Protein AF-A0A5B8XS20-F1 (afdb_monomer)

Secondary structure (DSSP, 8-state):
---HHHHHHHHHHTTTT-----B-SS-TT-BTTTHHHH-HHHHHHHHHHHHHHHHHHHHHTTS-HHHHHHHHHHHH-HHHHHHHHHHHHHHHHHHHHTT--EE-TTS-EES--SS-EEPPPP-------

pLDDT: mean 78.47, std 13.72, range [41.69, 92.81]

Foldseek 3Di:
DQDLVNVLVQLVVCVPPHADFDADPVGRVDTPCPVCVVPVVVRVVVNVVSVVLVVLVVVLVVDDLVVNLVSCCVVPNNVVSVVVVVVVVVVQVVCLVVLQFWADPVRDTDNDPPPGGGDDDDPPPPPDD

Solvent-accessible surface area (backbone atoms only — not comparable to full-atom values): 7819 Å² total; per-residue (Å²): 134,89,50,73,68,54,56,51,51,51,55,63,71,33,72,85,79,61,74,78,83,42,52,37,95,91,42,74,87,42,59,78,37,60,66,41,77,84,33,52,68,63,42,53,51,49,54,51,49,53,52,51,49,52,55,52,50,58,50,44,75,72,42,55,76,80,73,22,47,65,63,43,21,74,74,68,35,56,66,59,42,49,52,53,50,50,51,54,50,47,56,51,52,50,31,42,75,71,58,43,29,17,31,41,100,86,69,50,76,42,78,62,92,70,91,48,55,54,62,74,81,87,78,86,71,78,78,84,127

Organism: NCBI:txid2600177

Radius of gyration: 23.22 Å; Cα contacts (8 Å, |Δi|>4): 91; chains: 1; bounding box: 46×26×78 Å

Structure (mmCIF, N/CA/C/O backbone):
data_AF-A0A5B8XS20-F1
#
_entry.id   AF-A0A5B8XS20-F1
#
loop_
_atom_site.group_PDB
_atom_site.id
_atom_site.type_symbol
_atom_site.label_atom_id
_atom_site.label_alt_id
_atom_site.label_comp_id
_atom_site.label_asym_id
_atom_site.label_entity_id
_atom_site.label_seq_id
_atom_site.pdbx_PDB_ins_code
_atom_site.Cartn_x
_atom_site.Cartn_y
_atom_site.Cartn_z
_atom_site.occupancy
_atom_site.B_iso_or_equiv
_atom_site.auth_seq_id
_atom_site.auth_comp_id
_atom_site.auth_asym_id
_atom_site.auth_atom_id
_atom_site.pdbx_PDB_model_num
ATOM 1 N N . MET A 1 1 ? -13.294 -3.609 -10.039 1.00 42.41 1 MET A N 1
ATOM 2 C CA . MET A 1 1 ? -12.158 -3.142 -9.216 1.00 42.41 1 MET A CA 1
ATOM 3 C C . MET A 1 1 ? -11.095 -4.231 -9.245 1.00 42.41 1 MET A C 1
ATOM 5 O O . MET A 1 1 ? -11.404 -5.342 -8.836 1.00 42.41 1 MET A O 1
ATOM 9 N N . ARG A 1 2 ? -9.913 -3.977 -9.823 1.00 56.62 2 ARG A N 1
ATOM 10 C CA . ARG A 1 2 ? -8.805 -4.952 -9.827 1.00 56.62 2 ARG A CA 1
ATOM 11 C C . ARG A 1 2 ? -8.140 -4.918 -8.448 1.00 56.62 2 ARG A C 1
ATOM 13 O O . ARG A 1 2 ? -7.889 -3.836 -7.930 1.00 56.62 2 ARG A O 1
ATOM 20 N N . THR A 1 3 ? -7.943 -6.075 -7.824 1.00 79.75 3 THR A N 1
ATOM 21 C CA . THR A 1 3 ? -7.342 -6.185 -6.486 1.00 79.75 3 THR A CA 1
ATOM 22 C C . THR A 1 3 ? -5.814 -6.147 -6.575 1.00 79.75 3 THR A C 1
ATOM 24 O O . THR A 1 3 ? -5.244 -6.445 -7.623 1.00 79.75 3 THR A O 1
ATOM 27 N N . LEU A 1 4 ? -5.128 -5.821 -5.476 1.00 80.12 4 LEU A N 1
ATOM 28 C CA . LEU A 1 4 ? -3.660 -5.858 -5.410 1.00 80.12 4 LEU A CA 1
ATOM 29 C C . LEU A 1 4 ? -3.094 -7.247 -5.761 1.00 80.12 4 LEU A C 1
ATOM 31 O O . LEU A 1 4 ? -2.094 -7.352 -6.462 1.00 80.12 4 LEU A O 1
ATOM 35 N N . ALA A 1 5 ? -3.790 -8.309 -5.344 1.00 80.31 5 ALA A N 1
ATOM 36 C CA . ALA A 1 5 ? -3.453 -9.687 -5.696 1.00 80.31 5 ALA A CA 1
ATOM 37 C C . ALA A 1 5 ? -3.518 -9.943 -7.212 1.00 80.31 5 ALA A C 1
ATOM 39 O O . ALA A 1 5 ? -2.663 -10.641 -7.745 1.00 80.31 5 ALA A O 1
ATOM 40 N N . TYR A 1 6 ? -4.489 -9.343 -7.915 1.00 82.25 6 TYR A N 1
ATOM 41 C CA . TYR A 1 6 ? -4.557 -9.430 -9.374 1.00 82.25 6 TYR A CA 1
ATOM 42 C C . TYR A 1 6 ? -3.332 -8.768 -10.016 1.00 82.25 6 TYR A C 1
ATOM 44 O O . TYR A 1 6 ? -2.681 -9.385 -10.848 1.00 82.25 6 TYR A O 1
ATOM 52 N N . ILE A 1 7 ? -2.966 -7.554 -9.591 1.00 79.62 7 ILE A N 1
ATOM 53 C CA . ILE A 1 7 ? -1.792 -6.849 -10.139 1.00 79.62 7 ILE A CA 1
ATOM 54 C C . ILE A 1 7 ? -0.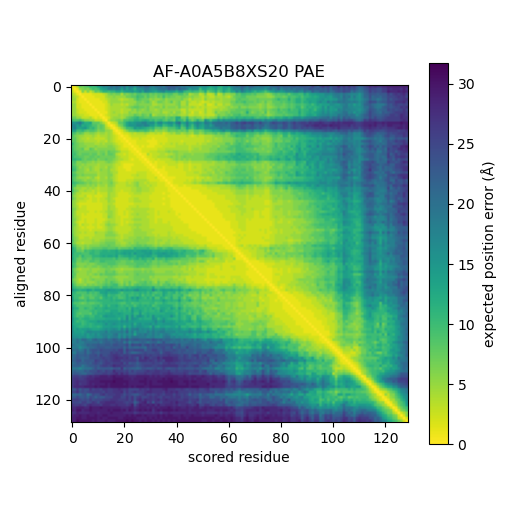517 -7.667 -9.914 1.00 79.62 7 ILE A C 1
ATOM 56 O O . ILE A 1 7 ? 0.253 -7.850 -10.851 1.00 79.62 7 ILE A O 1
ATOM 60 N N . LYS A 1 8 ? -0.334 -8.212 -8.706 1.00 83.44 8 LYS A N 1
ATOM 61 C CA . LYS A 1 8 ? 0.786 -9.106 -8.398 1.00 83.44 8 LYS A CA 1
ATOM 62 C C . LYS A 1 8 ? 0.815 -10.322 -9.329 1.00 83.44 8 LYS A C 1
ATOM 64 O O . LYS A 1 8 ? 1.843 -10.587 -9.935 1.00 83.44 8 LYS A O 1
ATOM 69 N N . SER A 1 9 ? -0.319 -11.000 -9.510 1.00 83.19 9 SER A N 1
ATOM 70 C CA . SER A 1 9 ? -0.385 -12.166 -10.399 1.00 83.19 9 SER A CA 1
ATOM 71 C C . SER A 1 9 ? -0.081 -11.824 -11.859 1.00 83.19 9 SER A C 1
ATOM 73 O O . SER A 1 9 ? 0.509 -12.631 -12.564 1.00 83.19 9 SER A O 1
ATOM 75 N N . GLU A 1 10 ? -0.442 -10.627 -12.327 1.00 83.56 10 GLU A N 1
ATOM 76 C CA . GLU A 1 10 ? -0.108 -10.204 -13.689 1.00 83.56 10 GLU A CA 1
ATOM 77 C C . GLU A 1 10 ? 1.386 -9.888 -13.829 1.00 83.56 10 GLU A C 1
ATOM 79 O O . GLU A 1 10 ? 1.956 -10.181 -14.872 1.00 83.56 10 GLU A O 1
ATOM 84 N N . ILE A 1 11 ? 2.037 -9.355 -12.788 1.00 83.50 11 ILE A N 1
ATOM 85 C CA . ILE A 1 11 ? 3.499 -9.184 -12.759 1.00 83.50 11 ILE A CA 1
ATOM 86 C C . ILE A 1 11 ? 4.195 -10.551 -12.814 1.00 83.50 11 ILE A C 1
ATOM 88 O O . ILE A 1 11 ? 5.060 -10.753 -13.661 1.00 83.50 11 ILE A O 1
ATOM 92 N 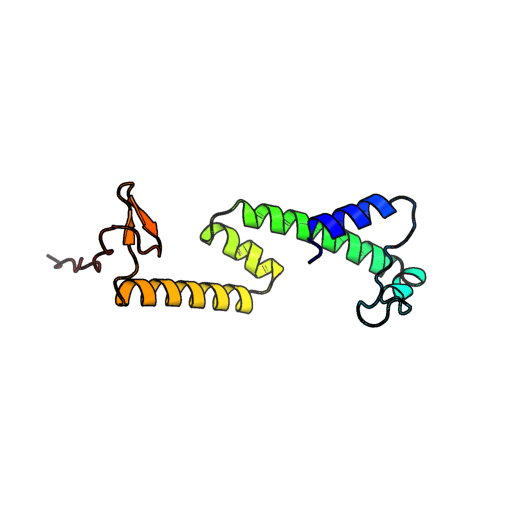N . GLU A 1 12 ? 3.774 -11.506 -11.980 1.00 82.44 12 GLU A N 1
ATOM 93 C CA . GLU A 1 12 ? 4.315 -12.877 -11.959 1.00 82.44 12 GLU A CA 1
ATOM 94 C C . GLU A 1 12 ? 4.091 -13.604 -13.300 1.00 82.44 12 GLU A C 1
ATOM 96 O O . GLU A 1 12 ? 4.943 -14.343 -13.776 1.00 82.44 12 GLU A O 1
ATOM 101 N N . ARG A 1 13 ? 2.966 -13.366 -13.985 1.00 77.81 13 ARG A N 1
ATOM 102 C CA . ARG A 1 13 ? 2.701 -13.957 -15.311 1.00 77.81 13 ARG A CA 1
ATOM 103 C C . ARG A 1 13 ? 3.596 -13.412 -16.421 1.00 77.81 13 ARG A C 1
ATOM 105 O O . ARG A 1 13 ? 3.765 -14.077 -17.441 1.00 77.81 13 ARG A O 1
ATOM 112 N N . VAL A 1 14 ? 4.131 -12.210 -16.242 1.00 74.56 14 VAL A N 1
ATOM 113 C CA . VAL A 1 14 ? 4.970 -11.506 -17.218 1.00 74.56 14 VAL A CA 1
ATOM 114 C C . VAL A 1 14 ? 6.460 -11.885 -17.062 1.00 74.56 14 VAL A C 1
ATOM 116 O O . VAL A 1 14 ? 7.307 -11.393 -17.805 1.00 74.56 14 VAL A O 1
ATOM 119 N N . GLU A 1 15 ? 6.785 -12.856 -16.190 1.00 57.94 15 GLU A N 1
ATOM 120 C CA . GLU A 1 15 ? 8.133 -13.393 -15.888 1.00 57.94 15 GLU A CA 1
ATOM 121 C C . GLU A 1 15 ? 8.994 -13.842 -17.095 1.00 57.9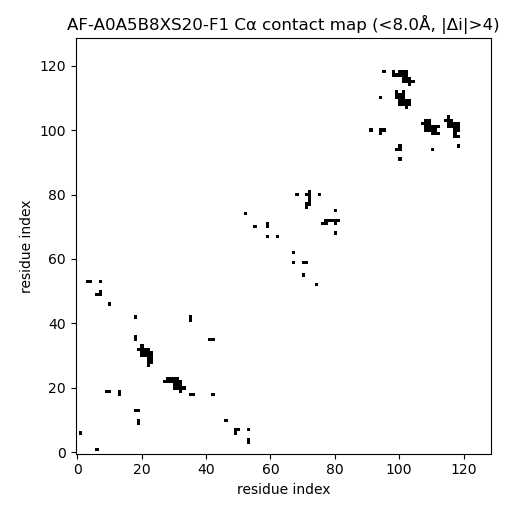4 15 GLU A C 1
ATOM 123 O 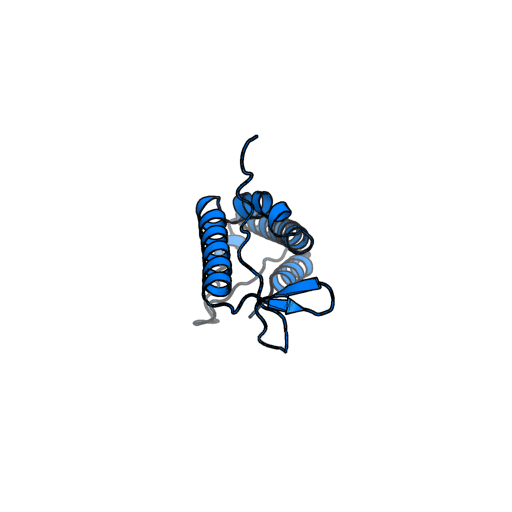O . GLU A 1 15 ? 10.177 -14.127 -16.930 1.00 57.94 15 GLU A O 1
ATOM 128 N N . ASN A 1 16 ? 8.473 -13.826 -18.326 1.00 59.69 16 ASN A N 1
ATOM 129 C CA . ASN A 1 16 ? 9.222 -14.119 -19.555 1.00 59.69 16 ASN A CA 1
ATOM 130 C C . ASN A 1 16 ? 9.958 -12.907 -20.170 1.00 59.69 16 ASN A C 1
ATOM 132 O O . ASN A 1 16 ? 10.346 -12.949 -21.336 1.00 59.69 16 ASN A O 1
ATOM 136 N N . GLY A 1 17 ? 10.164 -11.827 -19.410 1.00 61.41 17 GLY A N 1
ATOM 137 C CA . GLY A 1 17 ? 10.907 -10.645 -19.872 1.00 61.41 17 GLY A CA 1
ATOM 138 C C . GLY A 1 17 ? 10.067 -9.625 -20.646 1.00 61.41 17 GLY A C 1
ATOM 139 O O . GLY A 1 17 ? 10.604 -8.633 -21.138 1.00 61.41 17 GLY A O 1
ATOM 140 N N . GLU A 1 18 ? 8.754 -9.826 -20.712 1.00 74.56 18 GLU A N 1
ATOM 141 C CA . GLU A 1 18 ? 7.823 -8.817 -21.214 1.00 74.56 18 GLU A CA 1
ATOM 142 C C . GLU A 1 18 ? 7.561 -7.752 -20.127 1.00 74.56 18 GLU A C 1
ATOM 144 O O . GLU A 1 18 ? 8.073 -7.837 -19.006 1.00 74.56 18 GLU A O 1
ATOM 149 N N . ARG A 1 19 ? 6.829 -6.686 -20.462 1.00 85.00 19 ARG A N 1
ATOM 150 C CA . ARG A 1 19 ? 6.372 -5.678 -19.491 1.00 85.00 19 ARG A CA 1
ATOM 151 C C . ARG A 1 19 ? 4.865 -5.785 -19.311 1.00 85.00 19 ARG A C 1
ATOM 153 O O . ARG A 1 19 ? 4.144 -6.173 -20.228 1.00 85.00 19 ARG A O 1
ATOM 160 N N . LEU A 1 20 ? 4.377 -5.365 -18.151 1.00 87.75 20 LEU A N 1
ATOM 161 C CA . LEU A 1 20 ? 2.946 -5.171 -17.946 1.00 87.75 20 LEU A CA 1
ATOM 162 C C . LEU A 1 20 ? 2.454 -4.040 -18.868 1.00 87.75 20 LEU A C 1
ATOM 164 O O . LEU A 1 20 ? 3.063 -2.970 -18.894 1.00 87.75 20 LEU A O 1
ATOM 168 N N . VAL A 1 21 ? 1.349 -4.267 -19.583 1.00 88.25 21 VAL A N 1
ATOM 169 C CA . VAL A 1 21 ? 0.674 -3.242 -20.394 1.00 88.25 21 VAL A CA 1
ATOM 170 C C . VAL A 1 21 ? -0.490 -2.648 -19.603 1.00 88.25 21 VAL A C 1
ATOM 172 O O . VAL A 1 21 ? -1.442 -3.349 -19.247 1.00 88.25 21 VAL A O 1
ATOM 175 N N . VAL A 1 22 ? -0.426 -1.346 -19.325 1.00 87.69 22 VAL A N 1
ATOM 176 C CA . VAL A 1 22 ? -1.458 -0.602 -18.592 1.00 87.69 22 VAL A CA 1
ATOM 177 C C . VAL A 1 22 ? -2.152 0.370 -19.535 1.00 87.69 22 VAL A C 1
ATOM 179 O O . VAL A 1 22 ? -1.713 1.499 -19.717 1.00 87.69 22 VAL A O 1
ATOM 182 N N . CYS A 1 23 ? -3.273 -0.048 -20.116 1.00 89.31 23 CYS A N 1
ATOM 183 C CA . CYS A 1 23 ? -4.066 0.832 -20.971 1.00 89.31 23 CYS A CA 1
ATOM 184 C C . CYS A 1 23 ? -4.877 1.847 -20.150 1.00 89.31 23 CYS A C 1
ATOM 186 O O . CYS A 1 23 ? -5.371 1.529 -19.061 1.00 89.31 23 CYS A O 1
ATOM 188 N N . ASN A 1 24 ? -5.095 3.042 -20.701 1.00 89.12 24 ASN A N 1
ATOM 189 C CA . ASN A 1 24 ? -6.027 4.010 -20.130 1.00 89.12 24 ASN A CA 1
ATOM 190 C C . ASN A 1 24 ? -7.470 3.452 -20.184 1.00 89.12 24 ASN A C 1
ATOM 192 O O . ASN A 1 24 ? -7.963 3.125 -21.265 1.00 89.12 24 ASN A O 1
ATOM 196 N N . PRO A 1 25 ? -8.204 3.382 -19.055 1.00 88.19 25 PRO A N 1
ATOM 197 C CA . PRO A 1 25 ? -9.587 2.897 -19.037 1.00 88.19 25 PRO A CA 1
ATOM 198 C C . PRO A 1 25 ? -10.556 3.693 -19.923 1.00 88.19 25 PRO A C 1
ATOM 200 O O . PRO A 1 25 ? -11.570 3.153 -20.357 1.00 88.19 25 PRO A O 1
ATOM 203 N N . THR A 1 26 ? -10.263 4.973 -20.170 1.00 91.88 26 THR A N 1
ATOM 204 C CA . THR A 1 26 ? -11.090 5.870 -20.996 1.00 91.88 26 THR A CA 1
ATOM 205 C C . THR A 1 26 ? -10.684 5.824 -22.471 1.00 91.88 26 THR A C 1
ATOM 207 O O . THR A 1 26 ? -11.496 6.112 -23.346 1.00 91.88 26 THR A O 1
ATOM 210 N N . ASN A 1 27 ? -9.440 5.435 -22.760 1.00 91.56 27 ASN A N 1
ATOM 211 C CA . ASN A 1 27 ? -8.900 5.309 -24.108 1.00 91.56 27 ASN A CA 1
ATOM 212 C C . ASN A 1 27 ? -8.021 4.056 -24.194 1.00 91.56 27 ASN A C 1
ATOM 214 O O . ASN A 1 27 ? -6.821 4.110 -23.947 1.00 91.56 27 ASN A O 1
ATOM 218 N N . ALA A 1 28 ? -8.613 2.922 -24.568 1.00 90.12 28 ALA A N 1
ATOM 219 C CA . ALA A 1 28 ? -7.914 1.634 -24.571 1.00 90.12 28 ALA A CA 1
ATOM 220 C C . ALA A 1 28 ? -6.709 1.565 -25.533 1.00 90.12 28 ALA A C 1
ATOM 222 O O . ALA A 1 28 ? -5.890 0.661 -25.402 1.00 90.12 28 ALA A O 1
ATOM 223 N N . ASN A 1 29 ? -6.593 2.506 -26.478 1.00 92.12 29 ASN A N 1
ATOM 224 C CA . ASN A 1 29 ? -5.459 2.595 -27.400 1.00 92.12 29 ASN A CA 1
ATOM 225 C C . ASN A 1 29 ? -4.247 3.323 -26.797 1.00 92.12 29 ASN A C 1
ATOM 227 O O . ASN A 1 29 ? -3.180 3.322 -27.402 1.00 92.12 29 ASN A O 1
ATOM 231 N N . GLU A 1 30 ? -4.414 3.984 -25.652 1.00 92.62 30 GLU A N 1
ATOM 232 C CA . GLU A 1 30 ? -3.338 4.685 -24.958 1.00 92.62 30 GLU A CA 1
ATOM 233 C C . GLU A 1 30 ? -2.694 3.760 -23.923 1.00 92.62 30 GLU A C 1
ATOM 235 O O . GLU A 1 30 ? -3.362 3.283 -23.001 1.00 92.62 30 GLU A O 1
ATOM 240 N N . ASP A 1 31 ? -1.391 3.526 -24.076 1.00 92.00 31 ASP A N 1
ATOM 241 C CA . ASP A 1 31 ? -0.582 2.730 -23.161 1.00 92.00 31 ASP A CA 1
ATOM 242 C C . ASP A 1 31 ? 0.137 3.631 -22.146 1.00 92.00 31 ASP A C 1
ATOM 244 O O . ASP A 1 31 ? 1.132 4.284 -22.442 1.00 92.00 31 ASP A O 1
ATOM 248 N N . LEU A 1 32 ? -0.330 3.620 -20.898 1.00 90.00 32 LEU A N 1
ATOM 249 C CA . LEU A 1 32 ? 0.259 4.392 -19.799 1.00 90.00 32 LEU A CA 1
ATOM 250 C C . LEU A 1 32 ? 1.593 3.813 -19.300 1.00 90.00 32 LEU A C 1
ATOM 252 O O . LEU A 1 32 ? 2.255 4.415 -18.455 1.00 90.00 32 LEU A O 1
ATOM 256 N N . SER A 1 33 ? 1.982 2.640 -19.796 1.00 90.31 33 SER A N 1
ATOM 257 C CA . SER A 1 33 ? 3.195 1.915 -19.417 1.00 90.31 33 SER A CA 1
ATOM 258 C C . SER A 1 33 ? 4.277 1.898 -20.499 1.00 90.31 33 SER A C 1
ATOM 260 O O . SER A 1 33 ? 5.325 1.287 -20.300 1.00 90.31 33 SER A O 1
ATOM 262 N N . GLU A 1 34 ? 4.083 2.613 -21.610 1.00 91.38 34 GLU A N 1
ATOM 263 C CA . GLU A 1 34 ? 5.039 2.700 -22.728 1.00 91.38 34 GLU A CA 1
ATOM 264 C C . GLU A 1 34 ? 6.463 3.097 -22.285 1.00 91.38 34 GLU A C 1
ATOM 266 O O . GLU A 1 34 ? 7.459 2.594 -22.802 1.00 91.38 34 GLU A O 1
ATOM 271 N N . ARG A 1 35 ? 6.588 3.937 -21.247 1.00 89.75 35 ARG A N 1
ATOM 272 C CA . ARG A 1 35 ? 7.891 4.394 -20.730 1.00 89.75 35 ARG A CA 1
ATOM 273 C C . ARG A 1 35 ? 8.756 3.267 -20.163 1.00 89.75 35 ARG A C 1
ATOM 275 O O . ARG A 1 35 ? 9.978 3.417 -20.117 1.00 89.75 35 ARG A O 1
ATOM 282 N N . TRP A 1 36 ? 8.149 2.156 -19.748 1.00 91.56 36 TRP A N 1
ATOM 283 C CA . TRP A 1 36 ? 8.855 0.987 -19.219 1.00 91.56 36 TRP A CA 1
ATOM 284 C C . TRP A 1 36 ? 9.624 0.205 -20.290 1.00 91.56 36 TRP A C 1
ATOM 286 O O . TRP A 1 36 ? 10.512 -0.565 -19.939 1.00 91.56 36 TRP A O 1
ATOM 296 N N . GLU A 1 37 ? 9.358 0.434 -21.581 1.00 86.50 37 GLU A N 1
ATOM 297 C CA . GLU A 1 37 ? 10.161 -0.147 -22.671 1.00 86.50 37 GLU A CA 1
ATOM 298 C C . GLU A 1 37 ? 11.572 0.433 -22.710 1.00 86.50 37 GLU A C 1
ATOM 300 O O . GLU A 1 37 ? 12.553 -0.283 -22.886 1.00 86.50 37 GLU A O 1
ATOM 305 N N . THR A 1 38 ? 11.670 1.749 -22.528 1.00 89.00 38 THR A N 1
ATOM 306 C CA . THR A 1 38 ? 12.938 2.485 -22.611 1.00 89.00 38 THR A CA 1
ATOM 307 C C . THR A 1 38 ? 13.619 2.675 -21.260 1.00 89.00 38 THR A C 1
ATOM 309 O O . THR A 1 38 ? 14.781 3.066 -21.210 1.00 89.00 38 THR A O 1
ATOM 312 N N . ASN A 1 39 ? 12.905 2.427 -20.160 1.00 91.19 39 ASN A N 1
ATOM 313 C CA . ASN A 1 39 ? 13.414 2.573 -18.802 1.00 91.19 39 ASN A CA 1
ATOM 314 C C . ASN A 1 39 ? 13.073 1.327 -17.979 1.00 91.19 39 ASN A C 1
ATOM 316 O O . ASN A 1 39 ? 12.075 1.289 -17.253 1.00 91.19 39 ASN A O 1
ATOM 320 N N . ARG A 1 40 ? 13.921 0.304 -18.123 1.00 89.06 40 ARG A N 1
ATOM 321 C CA . ARG A 1 40 ? 13.739 -0.979 -17.446 1.00 89.06 40 ARG A CA 1
ATOM 322 C C . ARG A 1 40 ? 13.904 -0.865 -15.931 1.00 89.06 40 ARG A C 1
ATOM 324 O O . ARG A 1 40 ? 13.102 -1.443 -15.207 1.00 89.06 40 ARG A O 1
ATOM 331 N N . ASP A 1 41 ? 14.837 -0.042 -15.459 1.00 91.12 41 ASP A N 1
ATOM 332 C CA . ASP A 1 41 ? 15.059 0.179 -14.024 1.00 91.12 41 ASP A CA 1
ATOM 333 C C . ASP A 1 41 ? 13.794 0.696 -13.324 1.00 91.12 41 ASP A C 1
ATOM 335 O O . ASP A 1 41 ? 13.443 0.241 -12.236 1.00 91.12 41 ASP A O 1
ATOM 339 N N . ALA A 1 42 ? 13.055 1.610 -13.964 1.00 90.75 42 ALA A N 1
ATOM 340 C CA . ALA A 1 42 ? 11.785 2.101 -13.431 1.00 90.75 42 ALA A CA 1
ATOM 341 C C . ALA A 1 42 ? 10.703 1.008 -13.376 1.00 90.75 42 ALA A C 1
ATOM 343 O O . ALA A 1 42 ? 9.888 1.001 -12.450 1.00 90.75 42 ALA A O 1
ATOM 344 N N . TYR A 1 43 ? 10.685 0.089 -14.344 1.00 91.00 43 TYR A N 1
ATOM 345 C CA . TYR A 1 43 ? 9.765 -1.048 -14.335 1.00 91.00 43 TYR A CA 1
ATOM 346 C C . TYR A 1 43 ? 10.114 -2.060 -13.243 1.00 91.00 43 TYR A C 1
ATOM 348 O O . TYR A 1 43 ? 9.231 -2.505 -12.509 1.00 91.00 43 TYR A O 1
ATOM 356 N N . ASP A 1 44 ? 11.395 -2.385 -13.090 1.00 90.06 44 ASP A N 1
ATOM 357 C CA . ASP A 1 44 ? 11.858 -3.330 -12.077 1.00 90.06 44 ASP A CA 1
ATOM 358 C C . ASP A 1 44 ? 11.650 -2.757 -10.659 1.00 90.06 44 ASP A C 1
ATOM 360 O O . ASP A 1 44 ? 11.214 -3.475 -9.753 1.00 90.06 44 ASP A O 1
ATOM 364 N N . ALA A 1 45 ? 11.852 -1.445 -10.474 1.00 92.25 45 ALA A N 1
ATOM 365 C CA . ALA A 1 45 ? 11.519 -0.738 -9.237 1.00 92.25 45 ALA A CA 1
ATOM 366 C C . ALA A 1 45 ? 10.010 -0.763 -8.943 1.00 92.25 45 ALA A C 1
ATOM 368 O O . ALA A 1 45 ? 9.610 -1.011 -7.806 1.00 92.25 45 ALA A O 1
ATOM 369 N N . PHE A 1 46 ? 9.164 -0.563 -9.960 1.00 91.56 46 PHE A N 1
ATOM 370 C CA . PHE A 1 46 ? 7.713 -0.695 -9.819 1.00 91.56 46 PHE A CA 1
ATOM 371 C C . PHE A 1 46 ? 7.311 -2.114 -9.396 1.00 91.56 46 PHE A C 1
ATOM 373 O O . PHE A 1 46 ? 6.572 -2.272 -8.425 1.00 91.56 46 PHE A O 1
ATOM 380 N N . CYS A 1 47 ? 7.821 -3.146 -10.076 1.00 90.31 47 CYS A N 1
ATOM 381 C CA . CYS A 1 47 ? 7.511 -4.541 -9.755 1.00 90.31 47 CYS A CA 1
ATOM 382 C C . CYS A 1 47 ? 7.941 -4.894 -8.326 1.00 90.31 47 CYS A C 1
ATOM 384 O O . CYS A 1 47 ? 7.156 -5.458 -7.562 1.00 90.31 47 CYS A O 1
ATOM 386 N N . SER A 1 48 ? 9.154 -4.487 -7.941 1.00 91.62 48 SER A N 1
ATOM 387 C CA . SER A 1 48 ? 9.671 -4.659 -6.579 1.00 91.62 48 SER A CA 1
ATOM 388 C C . SER A 1 48 ? 8.784 -3.955 -5.549 1.00 91.62 48 SER A C 1
ATOM 390 O O . SER A 1 48 ? 8.411 -4.558 -4.543 1.00 91.62 48 SER A O 1
ATOM 392 N N . GLY A 1 49 ? 8.369 -2.718 -5.835 1.00 92.38 49 GLY A N 1
ATOM 393 C CA . GLY A 1 49 ? 7.467 -1.952 -4.979 1.00 92.38 49 GLY A CA 1
ATOM 394 C C . GLY A 1 49 ? 6.093 -2.606 -4.809 1.00 92.38 49 GLY A C 1
ATOM 395 O O . GLY A 1 49 ? 5.574 -2.645 -3.697 1.00 92.38 49 GLY A O 1
ATOM 396 N N . ILE A 1 50 ? 5.507 -3.175 -5.870 1.00 91.75 50 ILE A N 1
ATOM 397 C CA . ILE A 1 50 ? 4.224 -3.891 -5.777 1.00 91.75 50 ILE A CA 1
ATOM 398 C C . ILE A 1 50 ? 4.350 -5.169 -4.940 1.00 91.75 50 ILE A C 1
ATOM 400 O O . ILE A 1 50 ? 3.453 -5.456 -4.143 1.00 91.75 50 ILE A O 1
ATOM 404 N N . HIS A 1 51 ? 5.445 -5.922 -5.083 1.00 90.69 51 HIS A N 1
ATOM 405 C CA . HIS A 1 51 ? 5.701 -7.102 -4.253 1.00 90.69 51 HIS A CA 1
ATOM 406 C C . HIS A 1 51 ? 5.848 -6.739 -2.776 1.00 90.69 51 HIS A C 1
ATOM 408 O O . HIS A 1 51 ? 5.160 -7.313 -1.930 1.00 90.69 51 HIS A O 1
ATOM 414 N N . GLU A 1 52 ? 6.677 -5.740 -2.469 1.00 92.81 52 GLU A N 1
ATOM 415 C CA . GLU A 1 52 ? 6.856 -5.269 -1.097 1.00 92.81 52 GLU A CA 1
ATOM 416 C C . GLU A 1 52 ? 5.531 -4.762 -0.510 1.00 92.81 52 GLU A C 1
ATOM 418 O O . GLU A 1 52 ? 5.150 -5.148 0.599 1.00 92.81 52 GLU A O 1
ATOM 423 N N . PHE A 1 53 ? 4.794 -3.948 -1.271 1.00 92.81 53 PHE A N 1
ATOM 424 C CA . PHE A 1 53 ? 3.507 -3.411 -0.847 1.00 92.81 53 PHE A CA 1
ATOM 425 C C . PHE A 1 53 ? 2.496 -4.522 -0.559 1.00 92.81 53 PHE A C 1
ATOM 427 O O . PHE A 1 53 ? 1.838 -4.495 0.480 1.00 92.81 53 PHE A O 1
ATOM 434 N N . HIS A 1 54 ? 2.400 -5.527 -1.433 1.00 91.25 54 HIS A N 1
ATOM 435 C CA . HIS A 1 54 ? 1.542 -6.689 -1.221 1.00 91.25 54 HIS A CA 1
ATOM 436 C C . HIS A 1 54 ? 1.856 -7.399 0.098 1.00 91.25 54 HIS A C 1
ATOM 438 O O . HIS A 1 54 ? 0.945 -7.700 0.875 1.00 91.25 54 HIS A O 1
ATOM 444 N N . ASP A 1 55 ? 3.132 -7.644 0.378 1.00 91.12 55 ASP A N 1
ATOM 445 C CA . ASP A 1 55 ? 3.538 -8.404 1.555 1.00 91.12 55 ASP A CA 1
ATOM 446 C C . ASP A 1 55 ? 3.354 -7.608 2.850 1.00 91.12 55 ASP A C 1
ATOM 448 O O . ASP A 1 55 ? 2.870 -8.155 3.847 1.00 91.12 55 ASP A O 1
ATOM 452 N N . ARG A 1 56 ? 3.667 -6.307 2.828 1.00 91.62 56 ARG A N 1
ATOM 453 C CA . ARG A 1 56 ? 3.395 -5.366 3.928 1.00 91.62 56 ARG A CA 1
ATOM 454 C C . ARG A 1 56 ? 1.905 -5.261 4.211 1.00 91.62 56 ARG A C 1
ATOM 456 O O . ARG A 1 56 ? 1.471 -5.427 5.349 1.00 91.62 56 ARG A O 1
ATOM 463 N N . TRP A 1 57 ? 1.100 -5.090 3.168 1.00 91.25 57 TRP A N 1
ATOM 464 C CA . TRP A 1 57 ? -0.351 -5.023 3.293 1.00 91.25 57 TRP A CA 1
ATOM 465 C C . TRP A 1 57 ? -0.938 -6.317 3.869 1.00 91.25 57 TRP A C 1
ATOM 467 O O . TRP A 1 57 ? -1.764 -6.284 4.780 1.00 91.25 57 TRP A O 1
ATOM 477 N N . ALA A 1 58 ? -0.454 -7.479 3.424 1.00 89.31 58 ALA A N 1
ATOM 478 C CA . ALA A 1 58 ? -0.871 -8.764 3.977 1.00 89.31 58 ALA A CA 1
ATOM 479 C C . ALA A 1 58 ? -0.508 -8.922 5.466 1.00 89.31 58 ALA A C 1
ATOM 481 O O . ALA A 1 58 ? -1.233 -9.601 6.195 1.00 89.31 58 ALA A O 1
ATOM 482 N N . ARG A 1 59 ? 0.594 -8.320 5.939 1.00 88.94 59 ARG A N 1
ATOM 483 C CA . ARG A 1 59 ? 0.943 -8.293 7.371 1.00 88.94 59 ARG A CA 1
ATOM 484 C C . ARG A 1 59 ? 0.025 -7.377 8.165 1.00 88.94 59 ARG A C 1
ATOM 486 O O . ARG A 1 59 ? -0.472 -7.816 9.197 1.00 88.94 59 ARG A O 1
ATOM 493 N N . VAL A 1 60 ? -0.250 -6.174 7.663 1.00 88.12 60 VAL A N 1
ATOM 494 C CA . VAL A 1 60 ? -1.205 -5.231 8.271 1.00 88.12 60 VAL A CA 1
ATOM 495 C C . VAL A 1 60 ? -2.563 -5.896 8.494 1.00 88.12 60 VAL A C 1
ATOM 497 O O . VAL A 1 60 ? -3.100 -5.832 9.594 1.00 88.12 60 VAL A O 1
ATOM 500 N N . LEU A 1 61 ? -3.081 -6.623 7.499 1.00 86.56 61 LEU A N 1
ATOM 501 C CA . LEU A 1 61 ? -4.375 -7.313 7.602 1.00 86.56 61 LEU A CA 1
ATOM 502 C C . LEU A 1 61 ? -4.420 -8.432 8.658 1.00 86.56 61 LEU A C 1
ATOM 504 O O . LEU A 1 61 ? -5.507 -8.866 9.034 1.00 86.56 61 LEU A O 1
ATOM 508 N N . ARG A 1 62 ? -3.266 -8.926 9.122 1.00 87.81 62 ARG A N 1
ATOM 509 C CA . ARG A 1 62 ? -3.167 -9.954 10.173 1.00 87.81 62 ARG A CA 1
ATOM 510 C C . ARG A 1 62 ? -2.956 -9.374 11.574 1.00 87.81 62 ARG A C 1
ATOM 512 O O . ARG A 1 62 ? -2.972 -10.138 12.535 1.00 87.81 62 ARG A O 1
ATOM 519 N N . LYS A 1 63 ? -2.730 -8.065 11.688 1.00 85.31 63 LYS A N 1
ATOM 520 C CA . LYS A 1 63 ? -2.458 -7.362 12.945 1.00 85.31 63 LYS A CA 1
ATOM 521 C C . LYS A 1 63 ? -3.733 -6.746 13.516 1.00 85.31 63 LYS A C 1
ATOM 523 O O . LYS A 1 63 ? -4.675 -6.438 12.785 1.00 85.31 63 LYS A O 1
ATOM 528 N N . THR A 1 64 ? -3.761 -6.529 14.828 1.00 80.81 64 THR A N 1
ATOM 529 C CA . THR A 1 64 ? -4.759 -5.636 15.428 1.00 80.81 64 THR A CA 1
ATOM 530 C C . THR A 1 64 ? -4.481 -4.187 15.022 1.00 80.81 64 THR A C 1
ATOM 532 O O . THR A 1 64 ? -3.380 -3.841 14.592 1.00 80.81 64 THR A O 1
ATOM 535 N N . GLN A 1 65 ? -5.474 -3.308 15.172 1.00 73.38 65 GLN A N 1
ATOM 536 C CA . GLN A 1 65 ? -5.347 -1.907 14.766 1.00 73.38 65 GLN A CA 1
ATOM 537 C C . GLN A 1 65 ? -4.163 -1.196 15.436 1.00 73.38 65 GLN A C 1
ATOM 539 O O . GLN A 1 65 ? -3.456 -0.449 14.770 1.00 73.38 65 GLN A O 1
ATOM 544 N N . THR A 1 66 ? -3.915 -1.465 16.720 1.00 77.62 66 THR A N 1
ATOM 545 C CA . THR A 1 66 ? -2.806 -0.869 17.480 1.00 77.62 66 THR A CA 1
ATOM 546 C C . THR A 1 66 ? -1.444 -1.373 17.000 1.00 77.62 66 THR A C 1
ATOM 548 O O . THR A 1 66 ? -0.498 -0.599 16.914 1.00 77.62 66 THR A O 1
ATOM 551 N N . GLU A 1 67 ? -1.346 -2.649 16.630 1.00 83.12 67 GLU A N 1
ATOM 552 C CA . GLU A 1 67 ? -0.110 -3.258 16.116 1.00 83.12 67 GLU A CA 1
ATOM 553 C C . GLU A 1 67 ? 0.197 -2.844 14.668 1.00 83.12 67 GLU A C 1
ATOM 555 O O . GLU A 1 67 ? 1.338 -2.938 14.214 1.00 83.12 67 GLU A O 1
ATOM 560 N N . ALA A 1 68 ? -0.824 -2.416 13.922 1.00 86.94 68 ALA A N 1
ATOM 561 C CA . ALA A 1 68 ? -0.706 -2.019 12.526 1.00 86.94 68 ALA A CA 1
ATOM 562 C C . ALA A 1 68 ? -0.305 -0.548 12.328 1.00 86.94 68 ALA A C 1
ATOM 564 O O . ALA A 1 68 ? 0.078 -0.198 11.216 1.00 86.94 68 ALA A O 1
ATOM 565 N N . VAL A 1 69 ? -0.387 0.307 13.359 1.00 85.56 69 VAL A N 1
ATOM 566 C CA . VAL A 1 69 ? -0.201 1.768 13.224 1.00 85.56 69 VAL A CA 1
ATOM 567 C C . VAL A 1 69 ? 1.149 2.128 12.614 1.00 85.56 69 VAL A C 1
ATOM 569 O O . VAL A 1 69 ? 1.192 2.914 11.677 1.00 85.56 69 VAL A O 1
ATOM 572 N N . GLU A 1 70 ? 2.237 1.542 13.108 1.00 87.69 70 GLU A N 1
ATOM 573 C CA . GLU A 1 70 ? 3.585 1.823 12.602 1.00 87.69 70 GLU A CA 1
ATOM 574 C C . GLU A 1 70 ? 3.715 1.444 11.119 1.00 87.69 70 GLU A C 1
ATOM 576 O O . GLU A 1 70 ? 4.100 2.266 10.293 1.00 87.69 70 GLU A O 1
ATOM 581 N N . GLU A 1 71 ? 3.283 0.235 10.754 1.00 88.06 71 GLU A N 1
ATOM 582 C CA . GLU A 1 71 ? 3.372 -0.255 9.374 1.00 88.06 71 GLU A CA 1
ATOM 583 C C . GLU A 1 71 ? 2.433 0.513 8.424 1.00 88.06 71 GLU A C 1
ATOM 585 O O . GLU A 1 71 ? 2.770 0.722 7.262 1.00 88.06 71 GLU A O 1
ATOM 590 N N . LEU A 1 72 ? 1.283 0.994 8.909 1.00 88.06 72 LEU A N 1
ATOM 591 C CA . LEU A 1 72 ? 0.400 1.899 8.164 1.00 88.06 72 LEU A CA 1
ATOM 592 C C . LEU A 1 72 ? 1.036 3.281 7.962 1.00 88.06 72 LEU A C 1
ATOM 594 O O . LEU A 1 72 ? 0.995 3.802 6.846 1.00 88.06 72 LEU A O 1
ATOM 598 N N . SER A 1 73 ? 1.665 3.842 8.998 1.00 89.69 73 SER A N 1
ATOM 599 C CA . SER A 1 73 ? 2.369 5.127 8.928 1.00 89.69 73 SER A CA 1
ATOM 600 C C . SER A 1 73 ? 3.523 5.090 7.936 1.00 89.69 73 SER A C 1
ATOM 602 O O . SER A 1 73 ? 3.709 6.036 7.176 1.00 89.69 73 SER A O 1
ATOM 604 N N . GLU A 1 74 ? 4.273 3.993 7.880 1.00 89.56 74 GLU A N 1
ATOM 605 C CA . GLU A 1 74 ? 5.333 3.838 6.886 1.00 89.56 74 GLU A CA 1
ATOM 606 C C . GLU A 1 74 ? 4.798 3.655 5.452 1.00 89.56 74 GLU A C 1
ATOM 608 O O . GLU A 1 74 ? 5.476 4.032 4.498 1.00 89.56 74 GLU A O 1
ATOM 613 N N . LEU A 1 75 ? 3.620 3.042 5.277 1.00 89.19 75 LEU A N 1
ATOM 614 C CA . LEU A 1 75 ? 3.019 2.793 3.960 1.00 89.19 75 LEU A CA 1
ATOM 615 C C . LEU A 1 75 ? 2.325 4.028 3.373 1.00 89.19 75 LEU A C 1
ATOM 617 O O . LEU A 1 75 ? 2.406 4.264 2.168 1.00 89.19 75 LEU A O 1
ATOM 621 N N . PHE A 1 76 ? 1.614 4.789 4.206 1.00 89.06 76 PHE A N 1
ATOM 622 C CA . PHE A 1 76 ? 0.719 5.868 3.767 1.00 89.06 76 PHE A CA 1
ATOM 623 C C . PHE A 1 76 ? 1.096 7.246 4.315 1.00 89.06 76 PHE A C 1
ATOM 625 O O . PHE A 1 76 ? 0.475 8.245 3.950 1.00 89.06 76 PHE A O 1
ATOM 632 N N . GLY A 1 77 ? 2.114 7.316 5.170 1.00 88.75 77 GLY A N 1
ATOM 633 C CA . GLY A 1 77 ? 2.502 8.521 5.887 1.00 88.75 77 GLY A CA 1
ATOM 634 C C . GLY A 1 77 ? 1.833 8.632 7.258 1.00 88.75 77 GLY A C 1
ATOM 635 O O . GLY A 1 77 ? 0.714 8.162 7.496 1.00 88.75 77 GLY A O 1
ATOM 636 N N . GLU A 1 78 ? 2.539 9.298 8.168 1.00 84.50 78 GLU A N 1
ATOM 637 C CA . GLU A 1 78 ? 2.128 9.465 9.563 1.00 84.50 78 GLU A CA 1
ATOM 638 C C . GLU A 1 78 ? 0.850 10.305 9.697 1.00 84.50 78 GLU A C 1
ATOM 640 O O . GLU A 1 78 ? -0.058 9.924 10.432 1.00 84.50 78 GLU A O 1
ATOM 645 N N . SER A 1 79 ? 0.728 11.401 8.939 1.00 81.62 79 SER A N 1
ATOM 646 C CA . SER A 1 79 ? -0.440 12.291 9.003 1.00 81.62 79 SER A CA 1
ATOM 647 C C . SER A 1 79 ? -1.730 11.582 8.598 1.00 81.62 79 SER A C 1
ATOM 649 O O . SER A 1 79 ? -2.698 11.590 9.351 1.00 81.62 79 SER A O 1
ATOM 651 N N . VAL A 1 80 ? -1.727 10.898 7.451 1.00 82.00 80 VAL A N 1
ATOM 652 C CA . VAL A 1 80 ? -2.894 10.168 6.929 1.00 82.00 80 VAL A CA 1
ATOM 653 C C . VAL A 1 80 ? -3.326 9.067 7.897 1.00 82.00 80 VAL A C 1
ATOM 655 O O . VAL A 1 80 ? -4.522 8.876 8.143 1.00 82.00 80 VAL A O 1
ATOM 658 N N . THR A 1 81 ? -2.353 8.359 8.472 1.00 83.38 81 THR A N 1
ATOM 659 C CA . THR A 1 81 ? -2.609 7.285 9.435 1.00 83.38 81 THR A CA 1
ATOM 660 C C . THR A 1 81 ? -3.205 7.842 10.725 1.00 83.38 81 THR A C 1
ATOM 662 O O . THR A 1 81 ? -4.237 7.355 11.189 1.00 83.38 81 THR A O 1
ATOM 665 N N . HIS A 1 82 ? -2.617 8.905 11.274 1.00 82.12 82 HIS A N 1
ATOM 666 C CA . HIS A 1 82 ? -3.087 9.537 12.502 1.00 82.12 82 HIS A CA 1
ATOM 667 C C . HIS A 1 82 ? -4.469 10.184 12.336 1.00 82.12 82 HIS A C 1
ATOM 669 O O . HIS A 1 82 ? -5.339 9.994 13.185 1.00 82.12 82 HIS A O 1
ATOM 675 N N . ASP A 1 83 ? -4.720 10.879 11.225 1.00 84.88 83 ASP A N 1
ATOM 676 C CA . ASP A 1 83 ? -6.022 11.487 10.928 1.00 84.88 83 ASP A CA 1
ATOM 677 C C . ASP A 1 83 ? -7.123 10.424 10.830 1.00 84.88 83 ASP A C 1
ATOM 679 O O . ASP A 1 83 ? -8.195 10.577 11.419 1.00 84.88 83 ASP A O 1
ATOM 683 N N . SER A 1 84 ? -6.832 9.298 10.173 1.00 82.75 84 SER A N 1
ATOM 684 C CA . SER A 1 84 ? -7.769 8.173 10.058 1.00 82.75 84 SER A CA 1
ATOM 685 C C . SER A 1 84 ? -8.058 7.506 11.410 1.00 82.75 84 SER A C 1
ATOM 687 O O . SER A 1 84 ? -9.198 7.120 11.682 1.00 82.75 84 SER A O 1
ATOM 689 N N . LEU A 1 85 ? -7.048 7.377 12.279 1.00 83.50 85 LEU A N 1
ATOM 690 C CA . LEU A 1 85 ? -7.211 6.839 13.636 1.00 83.50 85 LEU A CA 1
ATOM 691 C C . LEU A 1 85 ? -8.001 7.790 14.542 1.00 83.50 85 LEU A C 1
ATOM 693 O O . LEU A 1 85 ? -8.857 7.342 15.310 1.00 83.50 85 LEU A O 1
ATOM 697 N N . ASN A 1 86 ? -7.757 9.095 14.432 1.00 82.94 86 ASN A N 1
ATOM 698 C CA . ASN A 1 86 ? -8.514 10.110 15.160 1.00 82.94 86 ASN A CA 1
ATOM 699 C C . ASN A 1 86 ? -9.979 10.112 14.744 1.00 82.94 86 ASN A C 1
ATOM 701 O O . ASN A 1 86 ? -10.854 10.188 15.603 1.00 82.94 86 ASN A O 1
ATOM 705 N N . GLU A 1 87 ? -10.253 9.982 13.448 1.00 84.75 87 GLU A N 1
ATOM 706 C CA . GLU A 1 87 ? -11.621 9.912 12.953 1.00 84.75 87 GLU A CA 1
ATOM 707 C C . GLU A 1 87 ? -12.336 8.651 13.450 1.00 84.75 87 GLU A C 1
ATOM 709 O O . GLU A 1 87 ? -13.450 8.739 13.961 1.00 84.75 87 GLU A O 1
ATOM 714 N N . GLN A 1 88 ? -11.680 7.485 13.425 1.00 82.69 88 GLN A N 1
ATOM 715 C CA . GLN A 1 88 ? -12.252 6.283 14.042 1.00 82.69 88 GLN A CA 1
ATOM 716 C C . GLN A 1 88 ? -12.508 6.453 15.542 1.00 82.69 88 GLN A C 1
ATOM 718 O O . GLN A 1 88 ? -13.550 6.024 16.039 1.00 82.69 88 GLN A O 1
ATOM 723 N N . THR A 1 89 ? -11.590 7.099 16.262 1.00 83.38 89 THR A N 1
ATOM 724 C CA . THR A 1 89 ? -11.761 7.385 17.691 1.00 83.38 89 THR A CA 1
ATOM 725 C C . THR A 1 89 ? -12.980 8.274 17.924 1.00 83.38 89 THR A C 1
ATOM 727 O O . THR A 1 89 ? -13.804 7.958 18.780 1.00 83.38 89 THR A O 1
ATOM 730 N N . ARG A 1 90 ? -13.157 9.331 17.119 1.00 83.06 90 ARG A N 1
ATOM 731 C CA . ARG A 1 90 ? -14.345 10.196 17.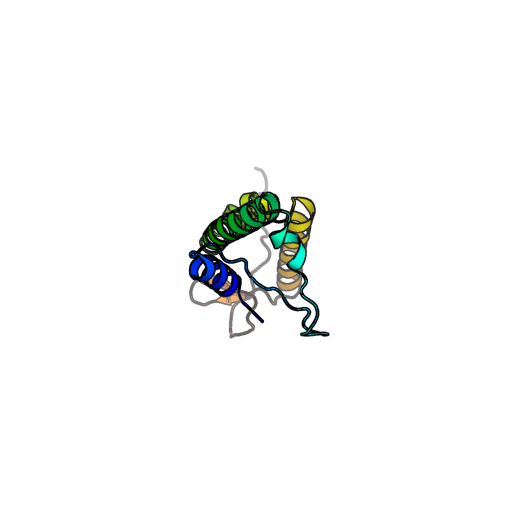170 1.00 83.06 90 ARG A CA 1
ATOM 732 C C . ARG A 1 90 ? -15.622 9.419 16.896 1.00 83.06 90 ARG A C 1
ATOM 734 O O . ARG A 1 90 ? -16.539 9.503 17.697 1.00 83.06 90 ARG A O 1
ATOM 741 N N . LEU A 1 91 ? -15.659 8.590 15.853 1.00 82.38 91 LEU A N 1
ATOM 742 C CA . LEU A 1 91 ? -16.829 7.761 15.544 1.00 82.38 91 LEU A CA 1
ATOM 743 C C . LEU A 1 91 ? -17.212 6.832 16.707 1.00 82.38 91 LEU A C 1
ATOM 745 O O . LEU A 1 91 ? -18.397 6.632 16.980 1.00 82.38 91 LEU A O 1
ATOM 749 N N .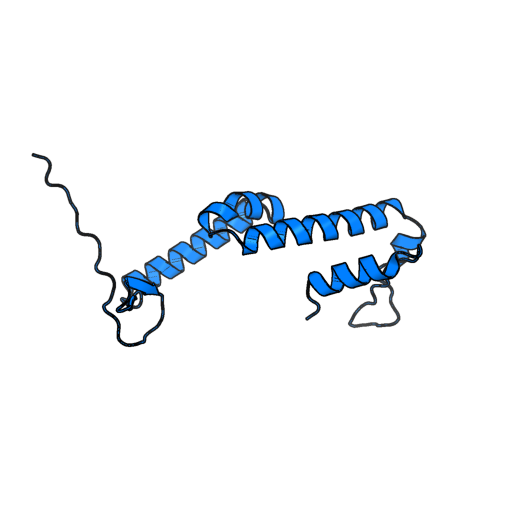 ILE A 1 92 ? -16.224 6.273 17.412 1.00 80.25 92 ILE A N 1
ATOM 750 C CA . ILE A 1 92 ? -16.459 5.435 18.595 1.00 80.25 92 ILE A CA 1
ATOM 751 C C . ILE A 1 92 ? -16.972 6.271 19.774 1.00 80.25 92 ILE A C 1
ATOM 753 O O . ILE A 1 92 ? -17.906 5.838 20.454 1.00 80.25 92 ILE A O 1
ATOM 757 N N . GLU A 1 93 ? -16.392 7.446 20.031 1.00 79.56 93 GLU A N 1
ATOM 758 C CA . GLU A 1 93 ? -16.847 8.344 21.101 1.00 79.56 93 GLU A CA 1
ATOM 759 C C . GLU A 1 93 ? -18.247 8.906 20.831 1.00 79.56 93 GLU A C 1
ATOM 761 O O . GLU A 1 93 ? -19.085 8.931 21.735 1.00 79.56 93 GLU A O 1
ATOM 766 N N . ASP A 1 94 ? -18.550 9.263 19.586 1.00 80.75 94 ASP A N 1
ATOM 767 C CA . ASP A 1 94 ? -19.871 9.709 19.153 1.00 80.75 94 ASP A CA 1
ATOM 768 C C . ASP A 1 94 ? -20.884 8.579 19.343 1.00 80.75 94 ASP A C 1
ATOM 770 O O . ASP A 1 94 ? -21.896 8.757 20.020 1.00 80.75 94 ASP A O 1
ATOM 774 N N . ALA A 1 95 ? -20.572 7.364 18.884 1.00 76.88 95 ALA A N 1
ATOM 775 C CA . ALA A 1 95 ? -21.427 6.204 19.116 1.00 76.88 95 ALA A CA 1
ATOM 776 C C . ALA A 1 95 ? -21.612 5.888 20.610 1.00 76.88 95 ALA A C 1
ATOM 778 O O . ALA A 1 95 ? -22.694 5.465 21.024 1.00 76.88 95 ALA A O 1
ATOM 779 N N . ARG A 1 96 ? -20.583 6.089 21.440 1.00 75.38 96 ARG A N 1
ATOM 780 C CA . ARG A 1 96 ? -20.679 5.921 22.896 1.00 75.38 96 ARG A CA 1
ATOM 781 C C . ARG A 1 96 ? -21.572 6.987 23.524 1.00 75.38 96 ARG A C 1
ATOM 783 O O . ARG A 1 96 ? -22.397 6.654 24.374 1.00 75.38 96 ARG A O 1
ATOM 790 N N . SER A 1 97 ? -21.407 8.248 23.135 1.00 76.62 97 SER A N 1
ATOM 791 C CA . SER A 1 97 ? -22.183 9.370 23.671 1.00 76.62 97 SER A CA 1
ATOM 792 C C . SER A 1 97 ? -23.658 9.302 23.260 1.00 76.62 97 SER A C 1
ATOM 794 O O . SER A 1 97 ? -24.523 9.571 24.093 1.00 76.62 97 SER A O 1
ATOM 796 N N . ASP A 1 98 ? -23.934 8.795 22.058 1.00 77.00 98 ASP A N 1
ATOM 797 C CA . ASP A 1 98 ? -25.271 8.508 21.531 1.00 77.00 98 ASP A CA 1
ATOM 798 C C . ASP A 1 98 ? -25.910 7.229 22.108 1.00 77.00 98 ASP A C 1
ATOM 800 O O . ASP A 1 98 ? -27.033 6.876 21.741 1.00 77.00 98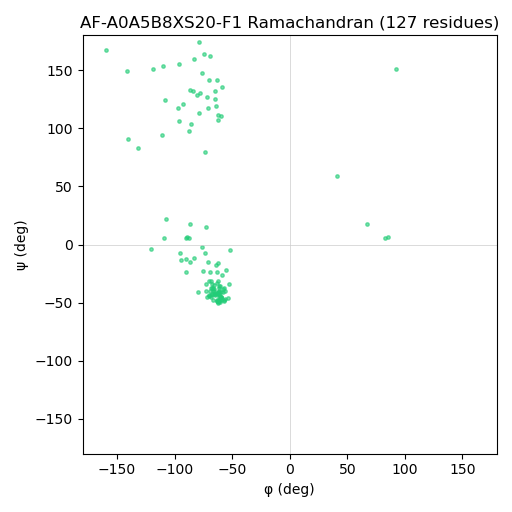 ASP A O 1
ATOM 804 N N . GLY A 1 99 ? -25.206 6.484 22.969 1.00 69.94 99 GLY A N 1
ATOM 805 C CA . GLY A 1 99 ? -25.691 5.215 23.524 1.00 69.94 99 GLY A CA 1
ATOM 806 C C . GLY A 1 99 ? -25.835 4.090 22.489 1.00 69.94 99 GLY A C 1
ATOM 807 O O . GLY A 1 99 ? -26.533 3.112 22.743 1.00 69.94 99 GLY A O 1
ATOM 808 N N . LYS A 1 100 ? -25.190 4.227 21.324 1.00 72.50 100 LYS A N 1
ATOM 809 C CA . LYS A 1 100 ? -25.177 3.254 20.217 1.00 72.50 100 LYS A CA 1
ATOM 810 C C . LYS A 1 100 ? -24.034 2.239 20.332 1.00 72.50 100 LYS A C 1
ATOM 812 O O . LYS A 1 100 ? -24.031 1.244 19.608 1.00 72.50 100 LYS A O 1
ATOM 817 N N . LEU A 1 101 ? -23.063 2.483 21.216 1.00 72.50 101 LEU A N 1
ATOM 818 C CA . LEU A 1 101 ? -21.993 1.539 21.534 1.00 72.50 101 LEU A CA 1
ATOM 819 C C . LEU A 1 101 ? -22.506 0.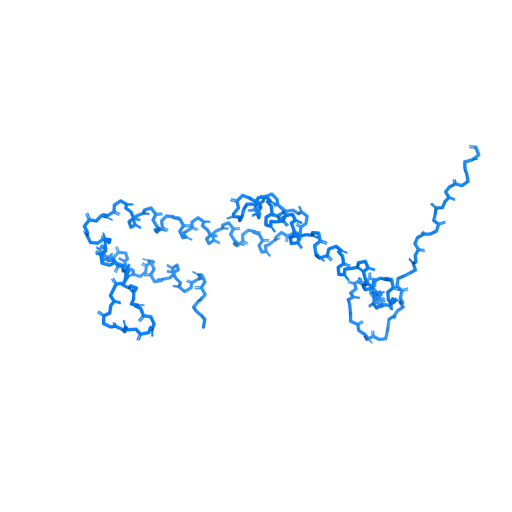463 22.503 1.00 72.50 101 LEU A C 1
ATOM 821 O O . LEU A 1 101 ? -22.790 0.747 23.669 1.00 72.50 101 LEU A O 1
ATOM 825 N N . ASN A 1 102 ? -22.581 -0.780 22.029 1.00 70.88 102 ASN A N 1
ATOM 826 C CA . ASN A 1 102 ? -23.249 -1.877 22.729 1.00 70.88 102 ASN A CA 1
ATOM 827 C C . ASN A 1 102 ? -22.278 -3.018 23.058 1.00 70.88 102 ASN A C 1
ATOM 829 O O . ASN A 1 102 ? -21.326 -3.266 22.319 1.00 70.88 102 ASN A O 1
ATOM 833 N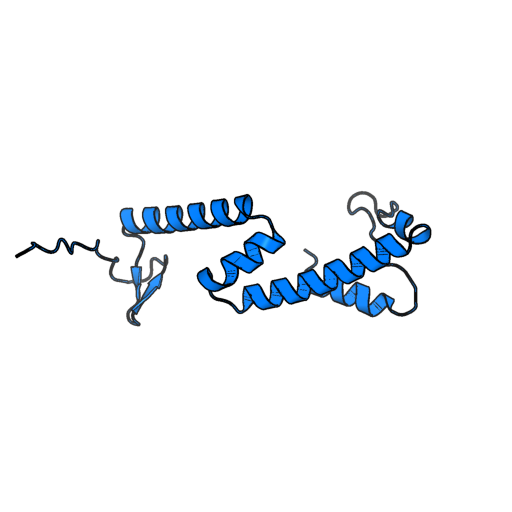 N . VAL A 1 103 ? -22.552 -3.754 24.139 1.00 68.75 103 VAL A N 1
ATOM 834 C CA . VAL A 1 103 ? -21.845 -4.997 24.498 1.00 68.75 103 VAL A CA 1
ATOM 835 C C . VAL A 1 103 ? -22.763 -6.184 24.267 1.00 68.75 103 VAL A C 1
ATOM 837 O O . VAL A 1 103 ? -23.861 -6.241 24.826 1.00 68.75 103 VAL A O 1
ATOM 840 N N . ASN A 1 104 ? -22.313 -7.145 23.463 1.00 64.50 104 ASN A N 1
ATOM 841 C CA . ASN A 1 104 ? -23.070 -8.363 23.232 1.00 64.50 104 ASN A CA 1
ATOM 842 C C . ASN A 1 104 ? -23.043 -9.335 24.414 1.00 64.50 104 ASN A C 1
ATOM 844 O O . ASN A 1 104 ? -22.217 -9.216 25.312 1.00 64.50 104 ASN A O 1
ATOM 848 N N . LYS A 1 105 ? -23.955 -10.316 24.427 1.00 59.34 105 LYS A N 1
ATOM 849 C CA . LYS A 1 105 ? -24.050 -11.324 25.508 1.00 59.34 105 LYS A CA 1
ATOM 850 C C . LYS A 1 105 ? -22.747 -12.101 25.757 1.00 59.34 105 LYS A C 1
ATOM 852 O O . LYS A 1 105 ? -22.559 -12.636 26.841 1.00 59.34 105 LYS A O 1
ATOM 857 N N . SER A 1 106 ? -21.863 -12.152 24.765 1.00 70.69 106 SER A N 1
ATOM 858 C CA . SER A 1 106 ? -20.522 -12.747 24.819 1.00 70.69 106 SER A CA 1
ATOM 859 C C . SER A 1 106 ? -19.422 -11.760 25.253 1.00 70.69 106 SER A C 1
ATOM 861 O O . SER A 1 106 ? -18.250 -12.115 25.237 1.00 70.69 106 SER A O 1
ATOM 863 N N . GLY A 1 107 ? -19.774 -10.531 25.640 1.00 61.25 107 GLY A N 1
ATOM 864 C CA . GLY A 1 107 ? -18.836 -9.499 26.089 1.00 61.25 107 GLY A CA 1
ATOM 865 C C . GLY A 1 107 ? -18.153 -8.711 24.966 1.00 61.25 107 GLY A C 1
ATOM 866 O O . GLY A 1 107 ? -17.287 -7.888 25.248 1.00 61.25 107 GLY A O 1
ATOM 867 N N . LEU A 1 108 ? -18.529 -8.925 23.701 1.00 66.25 108 LEU A N 1
ATOM 868 C CA . LEU A 1 108 ? -17.934 -8.237 22.554 1.00 66.25 108 LEU A CA 1
ATOM 869 C C . LEU A 1 108 ? -18.542 -6.838 22.394 1.00 66.25 108 LEU A C 1
ATOM 871 O O . LEU A 1 108 ? -19.765 -6.697 22.330 1.00 66.25 108 LEU A O 1
ATOM 875 N N . ILE A 1 109 ? -17.696 -5.816 22.288 1.00 65.75 109 ILE A N 1
ATOM 876 C CA . ILE A 1 109 ? -18.118 -4.430 22.058 1.00 65.75 109 ILE A CA 1
ATOM 877 C C . ILE A 1 109 ? -18.320 -4.213 20.554 1.00 65.75 109 ILE A C 1
ATOM 879 O O . ILE A 1 109 ? -17.462 -4.582 19.754 1.00 65.75 109 ILE A O 1
ATOM 883 N N . GLY A 1 110 ? -19.440 -3.608 20.157 1.00 65.81 110 GLY A N 1
ATOM 884 C CA . GLY A 1 110 ? -19.724 -3.307 18.756 1.00 65.81 110 GLY A CA 1
ATOM 885 C C . GLY A 1 110 ? -20.771 -2.211 18.557 1.00 65.81 110 GLY A C 1
ATOM 886 O O . GLY A 1 110 ? -21.487 -1.824 19.477 1.00 65.81 110 GLY A O 1
ATOM 887 N N . LEU A 1 111 ? -20.867 -1.726 17.318 1.00 59.12 111 LEU A N 1
ATOM 888 C CA . LEU A 1 111 ? -21.765 -0.639 16.895 1.00 59.12 111 LEU A CA 1
ATOM 889 C C . LEU A 1 111 ? -23.156 -1.132 16.436 1.00 59.12 111 LEU A C 1
ATOM 891 O O . LEU A 1 111 ? -23.956 -0.361 15.913 1.00 59.12 111 LEU A O 1
ATOM 895 N N . ALA A 1 112 ? -23.456 -2.428 16.580 1.00 53.19 112 ALA A N 1
ATOM 896 C CA . ALA A 1 112 ? -24.681 -3.028 16.053 1.00 53.19 112 ALA A CA 1
ATOM 897 C C . ALA A 1 112 ? -25.867 -2.913 17.030 1.00 53.19 112 ALA A C 1
ATOM 899 O O . ALA A 1 112 ? -25.761 -3.275 18.203 1.00 53.19 112 ALA A O 1
ATOM 900 N N . ALA A 1 113 ? -27.028 -2.495 16.513 1.00 47.28 113 ALA A N 1
ATOM 901 C CA . ALA A 1 113 ? -28.297 -2.283 17.227 1.00 47.28 113 ALA A CA 1
ATOM 902 C C . ALA A 1 113 ? -29.036 -3.571 17.672 1.00 47.28 113 ALA A C 1
ATOM 904 O O . ALA A 1 113 ? -30.225 -3.539 17.989 1.00 47.28 113 ALA A O 1
ATOM 905 N N . ALA A 1 114 ? -28.372 -4.729 17.675 1.00 43.09 114 ALA A N 1
ATOM 906 C CA . ALA A 1 114 ? -29.017 -5.999 17.994 1.00 43.09 114 ALA A CA 1
ATOM 907 C C . ALA A 1 114 ? -28.989 -6.267 19.509 1.00 43.09 114 ALA A C 1
ATOM 909 O O . ALA A 1 114 ? -27.991 -6.753 20.023 1.00 43.09 114 ALA A O 1
ATOM 910 N N . VAL A 1 115 ? -30.091 -5.949 20.201 1.00 48.88 115 VAL A N 1
ATOM 911 C CA . VAL A 1 115 ? -30.482 -6.427 21.551 1.00 48.88 115 VAL A CA 1
ATOM 912 C C . VAL A 1 115 ? -29.325 -6.510 22.557 1.00 48.88 115 VAL A C 1
ATOM 914 O O . VAL A 1 115 ? -29.031 -7.585 23.070 1.00 48.88 115 VAL A O 1
ATOM 917 N N . ASN A 1 116 ? -28.646 -5.398 22.836 1.00 52.03 116 ASN A N 1
ATOM 918 C CA . ASN A 1 116 ? -27.450 -5.409 23.677 1.00 52.03 116 ASN A CA 1
ATOM 919 C C . ASN A 1 116 ? -27.374 -4.200 24.611 1.00 52.03 116 ASN A C 1
ATOM 921 O O . ASN A 1 116 ? -27.900 -3.132 24.310 1.00 52.03 116 ASN A O 1
ATOM 925 N N . VAL A 1 117 ? -26.749 -4.409 25.775 1.00 57.22 117 VAL A N 1
ATOM 926 C CA . VAL A 1 117 ? -26.659 -3.416 26.853 1.00 57.22 117 VAL A CA 1
ATOM 927 C C . VAL A 1 117 ? -25.689 -2.308 26.420 1.00 57.22 117 VAL A C 1
ATOM 929 O O . VAL A 1 117 ? -24.557 -2.629 26.042 1.00 57.22 117 VAL A O 1
ATOM 932 N N . PRO A 1 118 ? -26.091 -1.025 26.468 1.00 59.81 118 PRO A N 1
ATOM 933 C CA . PRO A 1 118 ? -25.201 0.081 26.137 1.00 59.81 118 PRO A CA 1
ATOM 934 C C . PRO A 1 118 ? -24.019 0.139 27.113 1.00 59.81 118 PRO A C 1
ATOM 936 O O . PRO A 1 118 ? -24.173 -0.091 28.319 1.00 59.81 118 PRO A O 1
ATOM 939 N N . VAL A 1 119 ? -22.830 0.459 26.598 1.00 63.69 119 VAL A N 1
ATOM 940 C CA . VAL A 1 119 ? -21.619 0.621 27.416 1.00 63.69 119 VAL A CA 1
ATOM 941 C C . VAL A 1 119 ? -21.808 1.805 28.366 1.00 63.69 119 VAL A C 1
ATOM 943 O O . VAL A 1 119 ? -21.989 2.943 27.932 1.00 63.69 119 VAL A O 1
ATOM 946 N N . ARG A 1 120 ? -21.753 1.557 29.680 1.00 61.53 120 ARG A N 1
ATOM 947 C CA . ARG A 1 120 ? -21.827 2.626 30.687 1.00 61.53 120 ARG A CA 1
ATOM 948 C C . ARG A 1 120 ? -20.556 3.475 30.659 1.00 61.53 120 ARG A C 1
ATOM 950 O O . ARG A 1 120 ? -19.455 2.944 30.530 1.00 61.53 120 ARG A O 1
ATOM 957 N N . LYS A 1 121 ? -20.710 4.791 30.838 1.00 61.56 121 LYS A N 1
ATOM 958 C CA . LYS A 1 121 ? -19.578 5.700 31.068 1.00 61.56 121 LYS A CA 1
ATOM 959 C C . LYS A 1 121 ? -18.816 5.257 32.319 1.00 61.56 121 LYS A C 1
ATOM 961 O O . LYS A 1 121 ? -19.430 4.926 33.331 1.00 61.56 121 LYS A O 1
ATOM 966 N N . ASN A 1 122 ? -17.489 5.247 32.237 1.00 56.62 122 ASN A N 1
ATOM 967 C CA . ASN A 1 122 ? -16.632 4.892 33.360 1.00 56.62 122 ASN A CA 1
ATOM 968 C C . ASN A 1 122 ? -16.681 6.028 34.401 1.00 56.62 122 ASN A C 1
ATOM 970 O O . ASN A 1 122 ? -16.332 7.160 34.079 1.00 56.62 122 ASN A O 1
ATOM 974 N N . THR A 1 123 ? -17.161 5.753 35.617 1.00 57.59 123 THR A N 1
ATOM 975 C CA . THR A 1 123 ? -17.295 6.746 36.706 1.00 57.59 123 THR A CA 1
ATOM 976 C C . THR A 1 123 ? -16.257 6.548 37.810 1.00 57.59 123 THR A C 1
ATOM 978 O O . THR A 1 123 ? -16.492 6.955 38.946 1.00 57.59 123 THR A O 1
ATOM 981 N N . PHE A 1 124 ? -15.129 5.890 37.519 1.00 54.12 124 PHE A N 1
ATOM 982 C CA . PHE A 1 124 ? -14.064 5.670 38.498 1.00 54.12 124 PHE A CA 1
ATOM 983 C C . PHE A 1 124 ? -13.297 6.974 38.767 1.00 54.12 124 PHE A C 1
ATOM 985 O O . PHE A 1 124 ? -12.221 7.216 38.229 1.00 54.12 124 PHE A O 1
ATOM 992 N N . PHE A 1 125 ? -13.877 7.831 39.601 1.00 56.91 125 PHE A N 1
ATOM 993 C CA . PHE A 1 125 ? -13.133 8.831 40.349 1.00 56.91 125 PHE A CA 1
ATOM 994 C C . PHE A 1 125 ? -12.667 8.126 41.619 1.00 56.91 125 PHE A C 1
ATOM 996 O O . PHE A 1 125 ? -13.474 7.852 42.504 1.00 56.91 125 PHE A O 1
ATOM 1003 N N . GLY A 1 126 ? -11.389 7.753 41.680 1.00 54.34 126 GLY A N 1
ATOM 1004 C CA . GLY A 1 126 ? -10.795 7.351 42.947 1.00 54.34 126 GLY A CA 1
ATOM 1005 C C . GLY A 1 126 ? -10.910 8.533 43.901 1.00 54.34 126 GLY A C 1
ATOM 1006 O O . GLY A 1 126 ? -10.279 9.564 43.675 1.00 54.34 126 GLY A O 1
ATOM 1007 N N . SER A 1 127 ? -11.749 8.424 44.925 1.00 48.78 127 SER A N 1
ATOM 1008 C CA . SER A 1 127 ? -11.621 9.276 46.101 1.00 48.78 127 SER A CA 1
ATOM 1009 C C . SER A 1 127 ? -10.261 8.923 46.690 1.00 48.78 127 SER A C 1
ATOM 1011 O O . SER A 1 127 ? -10.069 7.797 47.145 1.00 48.78 127 SER A O 1
ATOM 1013 N N . GLY A 1 128 ? -9.291 9.824 46.546 1.00 51.25 128 GLY A N 1
ATOM 1014 C CA . GLY A 1 128 ? -8.022 9.689 47.241 1.00 51.25 128 GLY A CA 1
ATOM 1015 C C . GLY A 1 128 ? -8.293 9.740 48.737 1.00 51.25 128 GLY A C 1
ATOM 1016 O O . GLY A 1 128 ? -8.721 10.784 49.228 1.00 51.25 128 GLY A O 1
ATOM 1017 N N . ASP A 1 129 ? -8.087 8.608 49.402 1.00 41.69 129 ASP A N 1
ATOM 1018 C CA . ASP A 1 129 ? -7.763 8.551 50.827 1.00 41.69 129 ASP A CA 1
ATOM 1019 C C . ASP A 1 129 ? -6.245 8.718 50.995 1.00 41.69 129 ASP A C 1
ATOM 1021 O O . ASP A 1 129 ? -5.490 8.124 50.184 1.00 41.69 129 ASP A O 1
#

Mean predicted aligned error: 12.11 Å

Sequence (129 aa):
MRTLAYIKSEIERVENGERLVVCNPTNANEDLSERWETNRDAYDAFCSGIHEFHDRWARVLRKTQTEAVEELSELFGESVTHDSLNEQTRLIEDARSDGKLNVNKSGLIGLAAAVNVPVRKNTFFGSGD